Protein AF-A0A0R1SS68-F1 (afdb_monomer_lite)

Secondary structure (DSSP, 8-state):
------TTS-S----HHHHHHHHHT-TT---S---PPPGGGS-HHHHHHHHHHHHHHHHHHHTS---TT--HHHHHHHHHHHHHTT----GGG----SS--

Radius of gyration: 20.33 Å; chains: 1; bounding box: 38×47×47 Å

Structure (mmCIF, N/CA/C/O backbone):
data_AF-A0A0R1SS68-F1
#
_entry.id   AF-A0A0R1SS68-F1
#
loop_
_atom_site.group_PDB
_atom_site.id
_atom_site.type_symbol
_atom_site.label_atom_id
_atom_site.label_alt_id
_atom_site.label_comp_id
_atom_site.label_asym_id
_atom_site.label_entity_id
_atom_site.label_seq_id
_atom_site.pdbx_PDB_ins_code
_atom_site.Cartn_x
_atom_site.Cartn_y
_atom_site.Cartn_z
_atom_site.occupancy
_atom_site.B_iso_or_equiv
_atom_site.auth_seq_id
_atom_site.auth_comp_id
_atom_site.auth_asym_id
_atom_site.auth_atom_id
_atom_site.pdbx_PDB_model_num
ATOM 1 N N . MET A 1 1 ? 7.471 32.820 -23.934 1.00 57.03 1 MET A N 1
ATOM 2 C CA . MET A 1 1 ? 7.314 33.228 -22.522 1.00 57.03 1 MET A CA 1
ATOM 3 C C . MET A 1 1 ? 8.397 32.531 -21.725 1.00 57.03 1 MET A C 1
ATOM 5 O O . MET A 1 1 ? 8.576 31.337 -21.922 1.00 57.03 1 MET A O 1
ATOM 9 N N . THR A 1 2 ? 9.137 33.258 -20.892 1.00 74.81 2 THR A N 1
ATOM 10 C CA . THR A 1 2 ? 10.148 32.671 -20.003 1.00 74.81 2 THR A CA 1
ATOM 11 C C . THR A 1 2 ? 9.467 32.355 -18.678 1.00 74.81 2 THR A C 1
ATOM 13 O O . THR A 1 2 ? 9.055 33.273 -17.973 1.00 74.81 2 THR A O 1
ATOM 16 N N . TYR A 1 3 ? 9.281 31.073 -18.370 1.00 82.38 3 TYR A N 1
ATOM 17 C CA . TYR A 1 3 ? 8.706 30.645 -17.096 1.00 82.38 3 TYR A CA 1
ATOM 18 C C . TYR A 1 3 ? 9.802 30.632 -16.029 1.00 82.38 3 TYR A C 1
ATOM 20 O O . TYR A 1 3 ? 10.879 30.087 -16.259 1.00 82.38 3 TYR A O 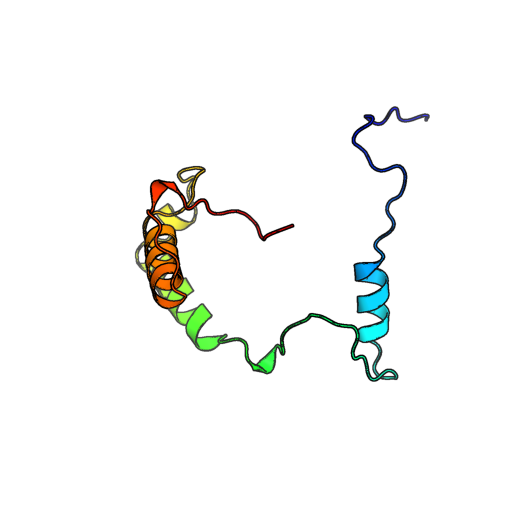1
ATOM 28 N N . GLN A 1 4 ? 9.541 31.249 -14.875 1.00 87.88 4 GLN A N 1
ATOM 29 C CA . GLN A 1 4 ? 10.425 31.135 -13.718 1.00 87.88 4 GLN A CA 1
ATOM 30 C C . GLN A 1 4 ? 9.958 29.974 -12.847 1.00 87.88 4 GLN A C 1
ATOM 32 O O . GLN A 1 4 ? 8.927 30.061 -12.181 1.00 87.88 4 GLN A O 1
ATOM 37 N N . TYR A 1 5 ? 10.712 28.880 -12.882 1.00 89.50 5 TYR A N 1
ATOM 38 C CA . TYR A 1 5 ? 10.480 27.724 -12.024 1.00 89.50 5 TYR A CA 1
ATOM 39 C C . TYR A 1 5 ? 11.179 27.895 -10.669 1.00 89.50 5 TYR A C 1
ATOM 41 O O . TYR A 1 5 ? 12.175 28.608 -10.548 1.00 89.50 5 TYR A O 1
ATOM 49 N N . SER A 1 6 ? 10.651 27.241 -9.629 1.00 92.12 6 SER A N 1
ATOM 50 C CA . SER A 1 6 ? 11.317 27.193 -8.321 1.00 92.12 6 SER A CA 1
ATOM 51 C C . SER A 1 6 ? 12.578 26.327 -8.389 1.00 92.12 6 SER A C 1
ATOM 53 O O . SER A 1 6 ? 12.597 25.352 -9.133 1.00 92.12 6 SER A O 1
ATOM 55 N N . GLN A 1 7 ? 13.559 26.579 -7.519 1.00 91.75 7 GLN A N 1
ATOM 56 C CA . GLN A 1 7 ? 14.773 25.751 -7.410 1.00 91.75 7 GLN A CA 1
ATOM 57 C C . GLN A 1 7 ? 14.512 24.278 -7.031 1.00 91.75 7 GLN A C 1
ATOM 59 O O . GLN A 1 7 ? 15.417 23.459 -7.120 1.00 91.75 7 GLN A O 1
ATOM 64 N N . ARG A 1 8 ? 13.297 23.929 -6.577 1.00 91.94 8 ARG A N 1
ATOM 65 C CA . ARG A 1 8 ? 12.909 22.539 -6.272 1.00 91.94 8 ARG A CA 1
ATOM 66 C C . ARG A 1 8 ? 12.430 21.761 -7.495 1.00 91.94 8 ARG A C 1
ATOM 68 O O . ARG A 1 8 ? 12.268 20.550 -7.397 1.00 91.94 8 ARG A O 1
ATOM 75 N N . VAL A 1 9 ? 12.131 22.443 -8.601 1.00 89.94 9 VAL A N 1
ATOM 76 C CA . VAL A 1 9 ? 11.760 21.773 -9.849 1.00 89.94 9 VAL A CA 1
ATOM 77 C C . VAL A 1 9 ? 13.041 21.167 -10.423 1.00 89.94 9 VAL A C 1
ATOM 79 O O . VAL A 1 9 ? 14.005 21.912 -10.603 1.00 89.94 9 VAL A O 1
ATOM 82 N N . PRO A 1 10 ? 13.082 1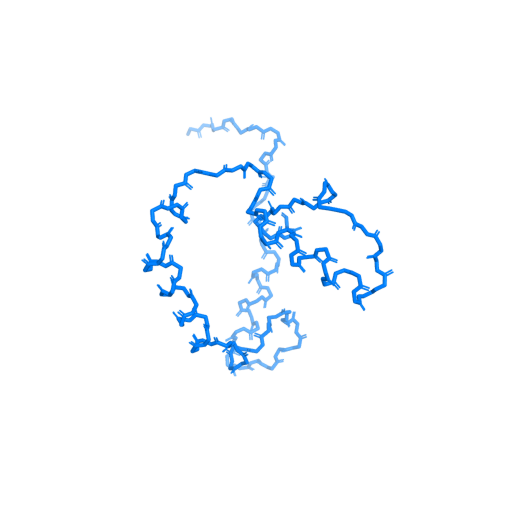9.849 -10.678 1.00 85.19 10 PRO A N 1
ATOM 83 C CA . PRO A 1 10 ? 14.231 19.225 -11.318 1.00 85.19 10 PRO A CA 1
ATOM 84 C C . PRO A 1 10 ? 14.524 19.886 -12.667 1.00 85.19 10 PRO A C 1
ATOM 86 O O . PRO A 1 10 ? 13.604 20.229 -13.406 1.00 85.19 10 PRO A O 1
ATOM 89 N N . GLU A 1 11 ? 15.803 20.044 -13.004 1.00 85.69 11 GLU A N 1
ATOM 90 C CA . GLU A 1 11 ? 16.211 20.602 -14.302 1.00 85.69 11 GLU A CA 1
ATOM 91 C C . GLU A 1 11 ? 15.863 19.676 -15.482 1.00 85.69 11 GLU A C 1
ATOM 93 O O . GLU A 1 11 ? 15.811 20.129 -16.623 1.00 85.69 11 GLU A O 1
ATOM 98 N N . SER A 1 12 ? 15.615 18.393 -15.199 1.00 84.56 12 SER A N 1
ATOM 99 C CA . SER A 1 12 ? 15.298 17.345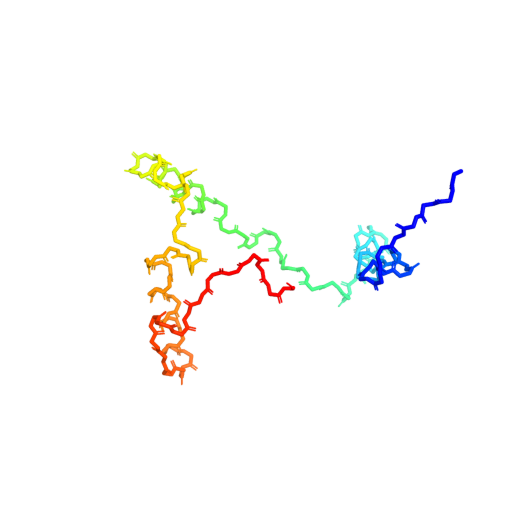 -16.168 1.00 84.56 12 SER A CA 1
ATOM 100 C C . SER A 1 12 ? 14.080 16.536 -15.720 1.00 84.56 12 SER A C 1
ATOM 102 O O . SER A 1 12 ? 13.888 16.293 -14.528 1.00 84.56 12 SER A O 1
ATOM 104 N N . ASP A 1 13 ? 13.276 16.105 -16.687 1.00 83.44 13 ASP A N 1
ATOM 105 C CA . ASP A 1 13 ? 12.128 15.211 -16.531 1.00 83.44 13 ASP A CA 1
ATOM 106 C C . ASP A 1 13 ? 12.459 13.750 -16.889 1.00 83.44 13 ASP A C 1
ATOM 108 O O . ASP A 1 13 ? 11.558 12.935 -17.097 1.00 83.44 13 ASP A O 1
ATOM 112 N N . GLU A 1 14 ? 13.746 13.402 -16.967 1.00 87.25 14 GLU A N 1
ATOM 113 C CA . GLU A 1 14 ? 14.174 12.040 -17.267 1.00 87.25 14 GLU A CA 1
ATOM 114 C C . GLU A 1 14 ? 13.649 11.029 -16.238 1.00 87.25 14 GLU A C 1
ATOM 116 O O . GLU A 1 14 ? 13.806 11.183 -15.026 1.00 87.25 14 GLU A O 1
ATOM 121 N N . ASP A 1 15 ? 13.091 9.931 -16.755 1.00 85.88 15 ASP A N 1
ATOM 122 C CA . ASP A 1 15 ? 12.626 8.781 -15.980 1.00 85.88 15 ASP A CA 1
ATOM 123 C C . ASP A 1 15 ? 13.430 7.523 -16.363 1.00 85.88 15 ASP A C 1
ATOM 125 O O . ASP A 1 15 ? 13.006 6.728 -17.215 1.00 85.88 15 ASP A O 1
ATOM 129 N N . PRO A 1 16 ? 14.623 7.327 -15.767 1.00 84.19 16 PRO A N 1
ATOM 130 C CA . PRO A 1 16 ? 15.459 6.165 -16.053 1.00 84.19 16 PRO A CA 1
ATOM 131 C C . PRO A 1 16 ? 14.742 4.839 -15.776 1.00 84.19 16 PRO A C 1
ATOM 133 O O . PRO A 1 16 ? 14.897 3.881 -16.536 1.00 84.19 16 PRO A O 1
ATOM 136 N N . VAL A 1 17 ? 13.925 4.782 -14.717 1.00 83.62 17 VAL A N 1
ATOM 137 C CA . VAL A 1 17 ? 13.191 3.571 -14.324 1.00 83.62 17 VAL A CA 1
ATOM 138 C C . VAL A 1 17 ? 12.095 3.265 -15.338 1.00 83.62 17 VAL A C 1
ATOM 140 O O . VAL A 1 17 ? 12.026 2.143 -15.843 1.00 83.62 17 VAL A O 1
ATOM 143 N 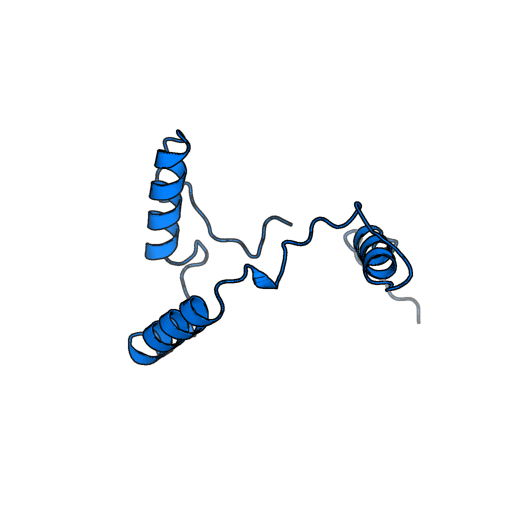N . GLY A 1 18 ? 11.276 4.249 -15.706 1.00 85.25 18 GLY A N 1
ATOM 144 C CA . GLY A 1 18 ? 10.245 4.084 -16.727 1.00 85.25 18 GLY A CA 1
ATOM 145 C C . GLY A 1 18 ? 10.819 3.715 -18.090 1.00 85.25 18 GLY A C 1
ATOM 146 O O . GLY A 1 18 ? 10.228 2.902 -18.801 1.00 85.25 18 GLY A O 1
ATOM 147 N N . ASN A 1 19 ? 11.996 4.228 -18.451 1.00 86.94 19 ASN A N 1
ATOM 148 C CA . ASN A 1 19 ? 12.675 3.843 -19.688 1.00 86.94 19 ASN A CA 1
ATOM 149 C C . ASN A 1 19 ? 13.094 2.363 -19.688 1.00 86.94 19 ASN A C 1
ATOM 151 O O . ASN A 1 19 ? 12.853 1.667 -20.676 1.00 86.94 19 ASN A O 1
ATOM 155 N N . ILE A 1 20 ? 13.633 1.852 -18.576 1.00 85.88 20 ILE A N 1
ATOM 156 C CA . ILE A 1 20 ? 13.947 0.420 -18.418 1.00 85.88 20 ILE A CA 1
ATOM 157 C C . ILE A 1 20 ? 12.667 -0.424 -18.481 1.00 85.88 20 ILE A C 1
ATOM 159 O O . ILE A 1 20 ? 12.626 -1.433 -19.188 1.00 85.88 20 ILE A O 1
ATOM 163 N N . LEU A 1 21 ? 11.603 -0.005 -17.789 1.00 85.25 21 LEU A N 1
ATOM 164 C CA . LEU A 1 21 ? 10.330 -0.733 -17.758 1.00 85.25 21 LEU A CA 1
ATOM 165 C C . LEU A 1 21 ? 9.641 -0.783 -19.131 1.00 85.25 21 LEU A C 1
ATOM 167 O O . LEU A 1 21 ? 9.068 -1.814 -19.479 1.00 85.25 21 LEU A O 1
ATOM 171 N N . LYS A 1 22 ? 9.742 0.274 -19.950 1.00 84.88 22 LYS A N 1
ATOM 172 C CA . LYS A 1 22 ? 9.244 0.271 -21.340 1.00 84.88 22 LYS A CA 1
ATOM 173 C C . LYS A 1 22 ? 9.912 -0.813 -22.180 1.00 84.88 22 LYS A C 1
ATOM 175 O O . LYS A 1 22 ? 9.227 -1.536 -22.897 1.00 84.88 22 LYS A O 1
ATOM 180 N N . VAL A 1 23 ? 11.236 -0.943 -22.080 1.00 85.56 23 VAL A N 1
ATOM 181 C CA . VAL A 1 23 ? 11.986 -1.979 -22.808 1.00 85.56 23 VAL A CA 1
ATOM 182 C C . VAL A 1 23 ? 11.654 -3.366 -22.262 1.00 85.56 23 VAL A C 1
ATOM 184 O O . VAL A 1 23 ? 11.459 -4.297 -23.041 1.00 85.56 23 VAL A O 1
ATOM 187 N N . ALA A 1 24 ? 11.522 -3.498 -20.939 1.00 83.81 24 ALA A N 1
ATOM 188 C CA . ALA A 1 24 ? 11.158 -4.753 -20.290 1.00 83.81 24 ALA A CA 1
ATOM 189 C C . ALA A 1 24 ? 9.782 -5.291 -20.718 1.00 83.81 24 ALA A C 1
ATOM 191 O O . ALA A 1 24 ? 9.577 -6.499 -20.694 1.00 83.81 24 ALA A O 1
ATOM 192 N N . GLY A 1 25 ? 8.858 -4.413 -21.120 1.00 81.31 25 GLY A N 1
ATOM 193 C CA . GLY A 1 25 ? 7.543 -4.790 -21.642 1.00 81.31 25 GLY A CA 1
ATOM 194 C C . GLY A 1 25 ? 7.531 -5.243 -23.107 1.00 81.31 25 GLY A C 1
ATOM 195 O O . GLY A 1 25 ? 6.473 -5.627 -23.604 1.00 81.31 25 GLY A O 1
ATOM 196 N N . SER A 1 26 ? 8.661 -5.190 -23.822 1.00 86.00 26 SER A N 1
ATOM 197 C CA . SER A 1 26 ? 8.722 -5.617 -25.222 1.00 86.00 26 SER A CA 1
ATOM 198 C C . SER A 1 26 ? 8.598 -7.142 -25.348 1.00 86.00 26 SER A C 1
ATOM 200 O O . SER A 1 26 ? 9.420 -7.857 -24.775 1.00 86.00 26 SER A O 1
ATOM 202 N N . PRO A 1 27 ? 7.682 -7.673 -26.184 1.00 86.50 27 PRO A N 1
ATOM 203 C CA . PRO A 1 27 ? 7.573 -9.116 -26.425 1.00 86.50 27 PRO A CA 1
ATOM 204 C C . PRO A 1 27 ? 8.833 -9.755 -27.030 1.00 86.50 27 PRO A C 1
ATOM 206 O O . PRO A 1 27 ? 8.998 -10.969 -26.965 1.00 86.50 27 PRO A O 1
ATOM 209 N N . SER A 1 28 ? 9.715 -8.956 -27.642 1.00 93.00 28 SER A N 1
ATOM 210 C CA . SER A 1 28 ? 10.981 -9.424 -28.223 1.00 93.00 28 SER A CA 1
ATOM 211 C C . SER A 1 28 ? 12.119 -9.568 -27.205 1.00 93.00 28 SER A C 1
ATOM 213 O O . SER A 1 28 ? 13.217 -9.977 -27.583 1.00 93.00 28 SER A O 1
ATOM 215 N N . VAL A 1 29 ? 11.890 -9.209 -25.938 1.00 89.56 29 VAL A N 1
ATOM 216 C CA . VAL A 1 29 ? 12.916 -9.137 -24.894 1.00 89.56 29 VAL A CA 1
ATOM 217 C C . VAL A 1 29 ? 12.515 -10.006 -23.707 1.00 89.56 29 VAL A C 1
ATOM 219 O O . VAL A 1 29 ? 11.428 -9.870 -23.156 1.00 89.56 29 VAL A O 1
ATOM 222 N N . ILE A 1 30 ? 13.432 -10.863 -23.258 1.00 89.44 30 ILE A N 1
ATOM 223 C CA . ILE A 1 30 ? 13.330 -11.510 -21.946 1.00 89.44 30 ILE A CA 1
ATOM 224 C C . ILE A 1 30 ? 14.034 -10.594 -20.945 1.00 89.44 30 ILE A C 1
ATOM 226 O O . ILE A 1 30 ? 15.258 -10.463 -20.973 1.00 89.44 30 ILE A O 1
ATOM 230 N N . SER A 1 31 ? 13.263 -9.920 -20.094 1.00 84.62 31 SER A N 1
ATOM 231 C CA . SER A 1 31 ? 13.793 -8.936 -19.148 1.00 84.62 31 SER A CA 1
ATOM 232 C C . SER A 1 31 ? 13.957 -9.509 -17.745 1.00 84.62 31 SER A C 1
ATOM 234 O O . SER A 1 31 ? 12.996 -9.971 -17.138 1.00 84.62 31 SER A O 1
ATOM 236 N N . PHE A 1 32 ? 15.171 -9.390 -17.203 1.00 86.75 32 PHE A N 1
ATOM 237 C CA . PHE A 1 32 ? 15.482 -9.640 -15.789 1.00 86.75 32 PHE A CA 1
ATOM 238 C C . PHE A 1 32 ? 15.611 -8.340 -14.973 1.00 86.75 32 PHE A C 1
ATOM 240 O O . PHE A 1 32 ? 15.941 -8.383 -13.793 1.00 86.75 32 PHE A O 1
ATOM 247 N N . ALA A 1 33 ? 15.391 -7.179 -15.602 1.00 80.75 33 ALA A N 1
ATOM 248 C CA . ALA A 1 33 ? 15.627 -5.862 -15.003 1.00 80.75 33 ALA A CA 1
ATOM 249 C C . ALA A 1 33 ? 14.391 -5.269 -14.296 1.00 80.75 33 ALA A C 1
ATOM 251 O O . ALA A 1 33 ? 14.494 -4.239 -13.634 1.00 80.75 33 ALA A O 1
ATOM 252 N N . GLY A 1 34 ? 13.213 -5.882 -14.456 1.00 75.81 34 GLY A N 1
ATOM 253 C CA . GLY A 1 34 ? 11.968 -5.406 -13.853 1.00 75.81 34 GLY A CA 1
ATOM 254 C C . GLY A 1 34 ? 11.801 -5.876 -12.406 1.00 75.81 34 GLY A C 1
ATOM 255 O O . GLY A 1 34 ? 11.854 -7.069 -12.134 1.00 75.81 34 GLY A O 1
ATOM 256 N N . GLY A 1 35 ? 11.525 -4.945 -11.489 1.00 80.69 35 GLY A N 1
ATOM 257 C CA . GLY A 1 35 ? 11.135 -5.237 -10.100 1.00 80.69 35 GLY A CA 1
ATOM 258 C C . GLY A 1 35 ? 9.623 -5.411 -9.899 1.00 80.69 35 GLY A C 1
ATOM 259 O O . GLY A 1 35 ? 9.126 -5.200 -8.795 1.00 80.69 35 GLY A O 1
ATOM 260 N N . LEU A 1 36 ? 8.875 -5.707 -10.968 1.00 83.81 36 LEU A N 1
ATOM 261 C CA . LEU A 1 36 ? 7.417 -5.810 -10.924 1.00 83.81 36 LEU A CA 1
ATOM 262 C C . LEU A 1 36 ? 6.998 -7.206 -10.433 1.00 83.81 36 LEU A C 1
ATOM 264 O O . LEU A 1 36 ? 7.475 -8.205 -10.973 1.00 83.81 36 LEU A O 1
ATOM 268 N N . PRO A 1 37 ? 6.104 -7.307 -9.437 1.00 90.31 37 PRO A N 1
ATOM 269 C CA . PRO A 1 37 ? 5.584 -8.596 -9.003 1.00 90.31 37 PRO A CA 1
ATOM 270 C C . PRO A 1 37 ? 4.694 -9.233 -10.082 1.00 90.31 37 PRO A C 1
ATOM 272 O O . PRO A 1 37 ? 4.061 -8.533 -10.872 1.00 90.31 37 PRO A O 1
ATOM 275 N N . ALA A 1 38 ? 4.623 -10.566 -10.084 1.00 91.44 38 ALA A N 1
ATOM 276 C CA . ALA A 1 38 ? 3.836 -11.333 -11.047 1.00 91.44 38 ALA A CA 1
ATOM 277 C C . ALA A 1 38 ? 2.318 -11.076 -10.871 1.00 91.44 38 ALA A C 1
ATOM 279 O O . ALA A 1 38 ? 1.779 -11.365 -9.794 1.00 91.44 38 ALA A O 1
ATOM 280 N N . PRO A 1 39 ? 1.613 -10.531 -11.884 1.00 92.62 39 PRO A N 1
ATOM 281 C CA . PRO A 1 39 ? 0.219 -10.103 -11.749 1.00 92.62 39 PRO A CA 1
ATOM 282 C C . PRO A 1 39 ? -0.768 -11.249 -11.498 1.00 92.62 39 PRO A C 1
ATOM 284 O O . PRO A 1 39 ? -1.787 -11.056 -10.837 1.00 92.62 39 PRO A O 1
ATOM 287 N N . GLU A 1 40 ? -0.470 -12.456 -11.968 1.00 95.06 40 GLU A N 1
ATOM 288 C CA . GLU A 1 40 ? -1.266 -13.666 -11.747 1.00 95.06 40 GLU A CA 1
ATOM 289 C C . GLU A 1 40 ? -1.309 -14.110 -10.277 1.00 95.06 40 GLU A C 1
ATOM 291 O O . GLU A 1 40 ? -2.206 -14.858 -9.888 1.00 95.06 40 GLU A O 1
ATOM 296 N N . LEU A 1 41 ? -0.380 -13.626 -9.445 1.00 97.06 41 LEU A N 1
ATOM 297 C CA . LEU A 1 41 ? -0.358 -13.884 -8.003 1.00 97.06 41 LEU A CA 1
ATOM 298 C C . LEU A 1 41 ? -1.181 -12.866 -7.205 1.00 97.06 41 LEU A C 1
ATOM 300 O O . LEU A 1 41 ? -1.323 -13.005 -5.987 1.00 97.06 41 LEU A O 1
ATOM 304 N N . PHE A 1 42 ? -1.726 -11.833 -7.851 1.00 97.44 42 PHE A N 1
ATOM 305 C CA . PHE A 1 42 ? -2.527 -10.840 -7.148 1.00 97.44 42 PHE A CA 1
ATOM 306 C C . PHE A 1 42 ? -3.859 -11.447 -6.685 1.00 97.44 42 PHE A C 1
ATOM 308 O O . PHE A 1 42 ? -4.591 -12.039 -7.481 1.00 97.44 42 PHE A O 1
ATOM 315 N N . PRO A 1 43 ? -4.238 -11.274 -5.406 1.00 97.50 43 PRO A N 1
ATOM 316 C CA . PRO A 1 43 ? -5.420 -11.917 -4.839 1.00 97.50 43 PRO A CA 1
ATOM 317 C C . PRO A 1 43 ? -6.709 -11.150 -5.189 1.00 97.50 43 PRO A C 1
ATOM 319 O O . PRO A 1 43 ? -7.426 -10.675 -4.306 1.00 97.50 43 PRO A O 1
ATOM 322 N N . ILE A 1 44 ? -7.027 -11.030 -6.484 1.00 98.38 44 ILE A N 1
ATOM 323 C CA . ILE A 1 44 ? -8.117 -10.188 -7.014 1.00 98.38 44 ILE A CA 1
ATOM 324 C C . ILE A 1 44 ? -9.467 -10.505 -6.360 1.00 98.38 44 ILE A C 1
ATOM 326 O O . ILE A 1 44 ? -10.181 -9.598 -5.932 1.00 98.38 44 ILE A O 1
ATOM 330 N N . ALA A 1 45 ? -9.814 -11.790 -6.240 1.00 98.31 45 ALA A N 1
ATOM 331 C CA . ALA A 1 45 ? -11.083 -12.209 -5.645 1.00 98.31 45 ALA A CA 1
ATOM 332 C C . ALA A 1 45 ? -11.195 -11.807 -4.164 1.00 98.31 45 ALA A C 1
ATOM 334 O O . ALA A 1 45 ? -12.247 -11.337 -3.727 1.00 98.31 45 ALA A O 1
ATOM 335 N N . ALA A 1 46 ? -10.105 -11.951 -3.404 1.00 98.38 46 ALA A N 1
ATOM 336 C CA . ALA A 1 46 ? -10.073 -11.581 -1.995 1.00 98.38 46 ALA A CA 1
ATOM 337 C C . ALA 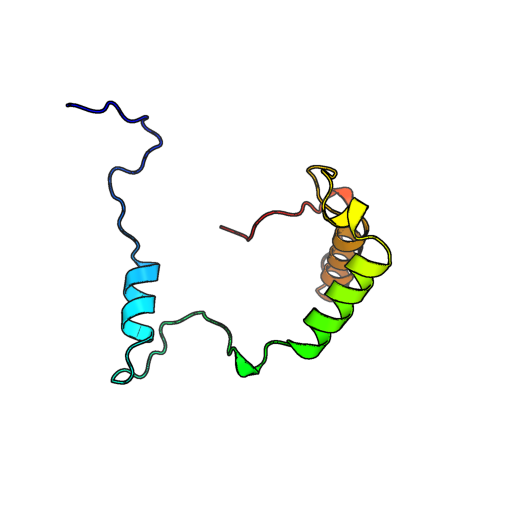A 1 46 ? -10.169 -10.061 -1.819 1.00 98.38 46 ALA A C 1
ATOM 339 O O . ALA A 1 46 ? -10.975 -9.605 -1.012 1.00 98.38 46 ALA A O 1
ATOM 340 N N . LEU A 1 47 ? -9.416 -9.288 -2.614 1.00 98.25 47 LEU A N 1
ATOM 341 C CA . LEU A 1 47 ? -9.461 -7.822 -2.597 1.00 98.25 47 LEU A CA 1
ATOM 342 C C . LEU A 1 47 ? -10.866 -7.305 -2.911 1.00 98.25 47 LEU A C 1
ATOM 344 O O . LEU A 1 47 ? -11.403 -6.500 -2.158 1.00 98.25 47 LEU A O 1
ATOM 348 N N . LYS A 1 48 ? -11.511 -7.834 -3.956 1.00 98.62 48 LYS A N 1
ATOM 349 C CA . LYS A 1 48 ? -12.887 -7.459 -4.309 1.00 98.62 48 LYS A CA 1
ATOM 350 C C . LYS A 1 48 ? -13.864 -7.710 -3.159 1.00 98.62 48 LYS A C 1
ATOM 352 O O . LYS A 1 48 ? -14.686 -6.848 -2.860 1.00 98.62 48 LYS A O 1
ATOM 357 N N . LYS A 1 49 ? -13.773 -8.880 -2.519 1.00 98.69 49 LYS A N 1
ATOM 358 C CA . LYS A 1 49 ? -14.634 -9.238 -1.388 1.00 98.69 49 LYS A CA 1
ATOM 359 C C . LYS A 1 49 ? -14.487 -8.234 -0.241 1.00 98.69 49 LYS A C 1
ATOM 361 O O . LYS A 1 49 ? -15.485 -7.658 0.177 1.00 98.69 49 LYS A O 1
ATOM 366 N N . VAL A 1 50 ? -13.262 -7.989 0.226 1.00 97.88 50 VAL A N 1
ATOM 367 C CA . VAL A 1 50 ? -13.037 -7.105 1.384 1.00 97.88 50 VAL A CA 1
ATOM 368 C C . VAL A 1 50 ? -13.357 -5.643 1.076 1.00 97.88 50 VAL A C 1
ATOM 370 O O . VAL A 1 50 ? -13.871 -4.940 1.938 1.00 97.88 50 VAL A O 1
ATOM 373 N N . THR A 1 51 ? -13.115 -5.174 -0.152 1.00 98.12 51 THR A N 1
ATOM 374 C CA . THR A 1 51 ? -13.491 -3.814 -0.561 1.00 98.12 51 THR A CA 1
ATOM 375 C C . THR A 1 51 ? -15.005 -3.621 -0.520 1.00 98.12 51 THR A C 1
ATOM 377 O O . THR A 1 51 ? -15.468 -2.611 0.008 1.00 98.12 51 THR A O 1
ATOM 380 N N . ASN A 1 52 ? -15.779 -4.591 -1.015 1.00 98.50 52 ASN A N 1
ATOM 381 C CA . ASN A 1 52 ? -17.239 -4.534 -0.939 1.00 98.50 52 ASN A CA 1
ATOM 382 C C . ASN A 1 52 ? -17.728 -4.546 0.514 1.00 98.50 52 ASN A C 1
ATOM 384 O O . ASN A 1 52 ? -18.541 -3.706 0.880 1.00 98.50 52 ASN A O 1
ATOM 388 N N . GLU A 1 53 ? -17.171 -5.417 1.360 1.00 98.44 53 GLU A N 1
ATOM 389 C CA . GLU A 1 53 ? -17.504 -5.450 2.792 1.00 98.44 53 GLU A CA 1
ATOM 390 C C . GLU A 1 53 ? -17.241 -4.096 3.475 1.00 98.44 53 GLU A C 1
ATOM 392 O O . GLU A 1 53 ? -18.071 -3.625 4.252 1.00 98.44 53 GLU A O 1
ATOM 397 N N . VAL A 1 54 ? -16.128 -3.427 3.152 1.00 97.75 54 VAL A N 1
ATOM 398 C CA . VAL A 1 54 ? -15.827 -2.080 3.666 1.00 97.75 54 VAL A CA 1
ATOM 399 C C . VAL A 1 54 ? -16.845 -1.053 3.175 1.00 97.75 54 VAL A C 1
ATOM 401 O O . VAL A 1 54 ? -17.259 -0.202 3.963 1.00 97.75 54 VAL A O 1
ATOM 404 N N . PHE A 1 55 ? -17.266 -1.109 1.909 1.00 98.31 55 PHE A N 1
ATOM 405 C CA . PHE A 1 55 ? -18.279 -0.188 1.393 1.00 98.31 55 PHE A CA 1
ATOM 406 C C . PHE A 1 55 ? -19.649 -0.401 2.037 1.00 98.31 55 PHE A C 1
ATOM 408 O O . PHE A 1 55 ? -20.285 0.586 2.415 1.00 98.31 55 PHE A O 1
ATOM 415 N N . ASP A 1 56 ? -20.055 -1.654 2.234 1.00 98.44 56 ASP A N 1
ATOM 416 C CA . ASP A 1 56 ? -21.340 -2.007 2.839 1.00 98.44 56 ASP A CA 1
ATOM 417 C C . ASP A 1 56 ? -21.403 -1.613 4.322 1.00 98.44 56 ASP A C 1
ATOM 419 O O . ASP A 1 56 ? -22.419 -1.101 4.793 1.00 98.44 56 ASP A O 1
ATOM 423 N N . GLN A 1 57 ? -20.315 -1.821 5.068 1.00 97.81 57 GLN A N 1
ATOM 424 C CA . GLN A 1 57 ? -20.288 -1.608 6.521 1.00 97.81 57 GLN A CA 1
ATOM 425 C C . GLN A 1 57 ? -19.893 -0.179 6.908 1.00 97.81 57 GLN A C 1
ATOM 427 O O . GLN A 1 57 ? -20.421 0.379 7.871 1.00 97.81 57 GLN A O 1
ATOM 432 N N . SER A 1 58 ? -18.964 0.419 6.161 1.00 96.00 58 SER A N 1
ATOM 433 C CA . SER A 1 58 ? -18.225 1.615 6.586 1.00 96.00 58 SER A CA 1
ATOM 434 C C . SER A 1 58 ? -17.949 2.592 5.438 1.00 96.00 58 SER A C 1
ATOM 436 O O . SER A 1 58 ? -17.110 3.484 5.584 1.00 96.00 58 SER A O 1
ATOM 438 N N . GLY A 1 59 ? -18.631 2.468 4.292 1.00 96.81 59 GLY A N 1
ATOM 439 C CA . GLY A 1 59 ? -18.248 3.148 3.049 1.00 96.81 59 GLY A CA 1
ATOM 440 C C . GLY A 1 59 ? -18.149 4.670 3.154 1.00 96.81 59 GLY A C 1
ATOM 441 O O . GLY A 1 59 ? -17.193 5.264 2.662 1.00 96.81 59 GLY A O 1
ATOM 442 N N . ARG A 1 60 ? -19.080 5.315 3.870 1.00 97.75 60 ARG A N 1
ATOM 443 C CA . ARG A 1 60 ? -19.024 6.772 4.099 1.00 97.75 60 ARG A CA 1
ATOM 444 C C . ARG A 1 60 ? -17.781 7.190 4.883 1.00 97.75 60 ARG A C 1
ATOM 446 O O . ARG A 1 60 ? -17.189 8.210 4.561 1.00 97.75 60 ARG A O 1
ATOM 453 N N . GLN A 1 61 ? -17.391 6.417 5.896 1.00 95.38 61 GLN A N 1
ATOM 454 C CA . GLN A 1 61 ? -16.194 6.698 6.687 1.00 95.38 61 GLN A CA 1
ATOM 455 C C . GLN A 1 61 ? -14.922 6.413 5.883 1.00 95.38 61 GLN A C 1
ATOM 457 O O . GLN A 1 61 ? -13.973 7.182 5.971 1.00 95.38 61 GLN A O 1
ATOM 462 N N . ALA A 1 62 ? -14.917 5.349 5.077 1.00 95.12 62 ALA A N 1
ATOM 463 C CA . ALA A 1 62 ? -13.786 4.987 4.225 1.00 95.12 62 ALA A CA 1
ATOM 464 C C . ALA A 1 62 ? -13.465 6.053 3.159 1.00 95.12 62 ALA A C 1
ATOM 466 O O . ALA A 1 62 ? -12.316 6.168 2.746 1.00 95.12 62 ALA A O 1
ATOM 467 N N . LEU A 1 63 ? -14.469 6.824 2.726 1.00 96.44 63 LEU A N 1
ATOM 468 C CA . LEU A 1 63 ? -14.337 7.878 1.711 1.00 96.44 63 LEU A CA 1
ATOM 469 C C . LEU A 1 63 ? -14.231 9.299 2.291 1.00 96.44 63 LEU A C 1
ATOM 471 O O . LEU A 1 63 ? -14.032 10.250 1.540 1.00 96.44 63 LEU A O 1
ATOM 475 N N . GLN A 1 64 ? -14.396 9.463 3.603 1.00 97.19 64 GLN A N 1
ATOM 476 C CA . GLN A 1 64 ? -14.292 10.757 4.274 1.00 97.19 64 GLN A CA 1
ATOM 477 C C . GLN A 1 64 ? -12.845 11.033 4.697 1.00 97.19 64 GLN A C 1
ATOM 479 O O . GLN A 1 64 ? -12.051 10.113 4.892 1.00 97.19 64 GLN A O 1
ATOM 484 N N . TYR A 1 65 ? -12.514 12.310 4.899 1.00 96.25 65 TYR A N 1
ATOM 485 C CA . TYR A 1 65 ? -11.271 12.709 5.550 1.00 96.25 65 TYR A CA 1
ATOM 486 C C . TYR A 1 65 ? -11.033 11.939 6.856 1.00 96.25 65 TYR A C 1
ATOM 488 O O . TYR A 1 65 ? -11.941 11.733 7.665 1.00 96.25 65 TYR A O 1
ATOM 496 N N . SER A 1 66 ? -9.777 11.555 7.071 1.00 92.44 66 SER A N 1
ATOM 497 C CA . SER A 1 66 ? -9.330 10.807 8.243 1.00 92.44 66 SER A CA 1
ATOM 498 C C . SER A 1 66 ? -8.115 11.460 8.900 1.00 92.44 66 SER A C 1
ATOM 500 O O . SER A 1 66 ? -7.565 12.442 8.406 1.00 92.44 66 SER A O 1
ATOM 502 N N . ALA A 1 67 ? -7.652 10.880 10.010 1.00 94.50 67 ALA A N 1
ATOM 503 C CA . ALA A 1 67 ? -6.413 11.300 10.654 1.00 94.50 67 ALA A CA 1
ATOM 504 C C . ALA A 1 67 ? -5.218 11.198 9.688 1.00 94.50 67 ALA A C 1
ATOM 506 O O . ALA A 1 67 ? -5.050 10.176 9.020 1.00 94.50 67 ALA A O 1
ATOM 507 N N . ALA A 1 68 ? -4.362 12.225 9.670 1.00 96.06 68 ALA A N 1
ATOM 508 C CA . ALA A 1 68 ? -3.204 12.308 8.772 1.00 96.06 68 ALA A CA 1
ATOM 509 C C . ALA A 1 68 ? -2.192 11.164 8.970 1.00 96.06 68 ALA A C 1
ATOM 511 O O . ALA A 1 68 ? -1.496 10.776 8.043 1.00 96.06 68 ALA A O 1
ATOM 512 N N . ILE A 1 69 ? -2.143 10.592 10.175 1.00 96.88 69 ILE A N 1
ATOM 513 C CA . ILE A 1 69 ? -1.276 9.454 10.513 1.00 96.88 69 ILE A CA 1
ATOM 514 C C . ILE A 1 69 ? -1.788 8.108 9.964 1.00 96.88 69 ILE A C 1
ATOM 516 O O . ILE A 1 69 ? -1.067 7.111 10.008 1.00 96.88 69 ILE A O 1
ATOM 520 N N . GLY A 1 70 ? -3.024 8.064 9.457 1.00 96.38 70 GLY A N 1
ATOM 521 C CA . GLY A 1 70 ? -3.648 6.892 8.844 1.00 96.38 70 GLY A CA 1
ATOM 522 C C . GLY A 1 70 ? -4.599 6.104 9.752 1.00 96.38 70 GLY A C 1
ATOM 523 O O . GLY A 1 70 ? -4.752 6.375 10.946 1.00 96.38 70 GLY A O 1
ATOM 524 N N . HIS A 1 71 ? -5.259 5.102 9.161 1.00 95.44 71 HIS A N 1
ATOM 525 C CA . HIS A 1 71 ? -6.305 4.305 9.810 1.00 95.44 71 HIS A CA 1
ATOM 526 C C . HIS A 1 71 ? -5.762 3.484 11.004 1.00 95.44 71 HIS A C 1
ATOM 528 O O . HIS A 1 71 ? -4.869 2.651 10.808 1.00 95.44 71 HIS A O 1
ATOM 534 N N . PRO A 1 72 ? -6.313 3.631 12.229 1.00 95.38 72 PRO A N 1
ATOM 535 C CA . PRO A 1 72 ? -5.796 2.955 13.425 1.00 95.38 72 PRO A CA 1
ATOM 536 C C . PRO A 1 72 ? -5.737 1.430 13.302 1.00 95.38 72 PRO A C 1
ATOM 538 O O . PRO A 1 72 ? -4.734 0.819 13.667 1.00 95.38 72 PRO A O 1
ATOM 541 N N . GLY A 1 73 ? -6.771 0.809 12.723 1.00 95.31 73 GLY A N 1
ATOM 542 C CA . GLY A 1 73 ? -6.809 -0.643 12.543 1.00 95.31 73 GLY A CA 1
ATOM 543 C C . GLY A 1 73 ? -5.708 -1.162 11.614 1.00 95.31 73 GLY A C 1
ATOM 544 O O . GLY A 1 73 ? -5.152 -2.227 11.865 1.00 95.31 73 GLY A O 1
ATOM 545 N N . LEU A 1 74 ? -5.326 -0.390 10.589 1.00 96.69 74 LEU A N 1
ATOM 546 C CA . LEU A 1 74 ? -4.229 -0.768 9.692 1.00 96.69 74 LEU A CA 1
ATOM 547 C C . LEU A 1 74 ? -2.884 -0.660 10.418 1.00 96.69 74 LEU A C 1
ATOM 549 O O . LEU A 1 74 ? -2.078 -1.586 10.372 1.00 96.69 74 LEU A O 1
ATOM 553 N N . ARG A 1 75 ? -2.678 0.435 11.157 1.00 98.06 75 ARG A N 1
ATOM 554 C CA . ARG A 1 75 ? -1.460 0.662 11.948 1.00 98.06 75 ARG A CA 1
ATOM 555 C C . ARG A 1 75 ? -1.235 -0.452 12.978 1.00 98.06 75 ARG A C 1
ATOM 557 O O . ARG A 1 75 ? -0.122 -0.952 13.093 1.00 98.06 75 ARG A O 1
ATOM 564 N N . GLN A 1 76 ? -2.288 -0.932 13.646 1.00 98.19 76 GLN A N 1
ATOM 565 C CA . GLN A 1 76 ? -2.196 -2.083 14.561 1.00 98.19 76 GLN A CA 1
ATOM 566 C C . GLN A 1 76 ? -1.803 -3.390 13.859 1.00 98.19 76 GLN A C 1
ATOM 568 O O . GLN A 1 76 ? -1.038 -4.180 14.411 1.00 98.19 76 GLN A O 1
ATOM 573 N N . GLN A 1 77 ? -2.319 -3.646 12.653 1.00 98.25 77 GLN A N 1
ATOM 574 C CA . GLN A 1 77 ? -1.928 -4.834 11.884 1.00 98.25 77 GLN A CA 1
ATOM 575 C C . GLN A 1 77 ? -0.462 -4.767 11.445 1.00 98.25 77 GLN A C 1
ATOM 577 O O . GLN A 1 77 ? 0.219 -5.791 11.450 1.00 98.25 77 GLN A O 1
ATOM 582 N N . ILE A 1 78 ? 0.046 -3.570 11.138 1.00 98.00 78 ILE A N 1
ATOM 583 C CA . ILE A 1 78 ? 1.467 -3.354 10.841 1.00 98.00 78 ILE A CA 1
ATOM 584 C C . ILE A 1 78 ? 2.325 -3.671 12.069 1.00 98.00 78 ILE A C 1
ATOM 586 O O . ILE A 1 78 ? 3.246 -4.468 11.940 1.00 98.00 78 ILE A O 1
ATOM 590 N N . VAL A 1 79 ? 1.991 -3.158 13.260 1.00 98.38 79 VAL A N 1
ATOM 591 C CA . VAL A 1 79 ? 2.716 -3.491 14.507 1.00 98.38 79 VAL A CA 1
ATOM 592 C C . VAL A 1 79 ? 2.773 -5.008 14.725 1.00 98.38 79 VAL A C 1
ATOM 594 O O . VAL A 1 79 ? 3.842 -5.568 14.952 1.00 98.38 79 VAL A O 1
ATOM 597 N N . LYS A 1 80 ? 1.640 -5.707 14.568 1.00 98.31 80 LYS A N 1
ATOM 598 C CA . LYS A 1 80 ? 1.588 -7.177 14.682 1.00 98.31 80 LYS A CA 1
ATOM 599 C C . LYS A 1 80 ? 2.474 -7.876 13.655 1.00 98.31 80 LYS A C 1
ATOM 601 O O . LYS A 1 80 ? 3.099 -8.883 13.978 1.00 98.31 80 LYS A O 1
ATOM 606 N N . ARG A 1 81 ? 2.510 -7.378 12.416 1.00 98.12 81 ARG A N 1
ATOM 607 C CA . ARG A 1 81 ? 3.387 -7.911 11.369 1.00 98.12 81 ARG A CA 1
ATOM 608 C C . ARG A 1 81 ? 4.854 -7.699 11.732 1.00 98.12 81 ARG A C 1
ATOM 610 O O . ARG A 1 81 ? 5.624 -8.637 11.612 1.00 98.12 81 ARG A O 1
ATOM 617 N N . MET A 1 82 ? 5.214 -6.519 12.223 1.00 98.12 82 MET A N 1
ATOM 618 C CA . MET A 1 82 ? 6.582 -6.190 12.632 1.00 98.12 82 MET A CA 1
ATOM 619 C C . MET A 1 82 ? 7.065 -7.047 13.796 1.00 98.12 82 MET A C 1
ATOM 621 O O . MET A 1 82 ? 8.165 -7.587 13.719 1.00 98.12 82 MET A O 1
ATOM 625 N N . GLY A 1 83 ? 6.204 -7.325 14.775 1.00 97.94 83 GLY A N 1
ATOM 626 C CA . GLY A 1 83 ? 6.525 -8.277 15.840 1.00 97.94 83 GLY A CA 1
ATOM 627 C C . GLY A 1 83 ? 6.842 -9.688 15.325 1.00 97.94 83 GLY A C 1
ATOM 628 O O . GLY A 1 83 ? 7.737 -10.343 15.850 1.00 97.94 83 GLY A O 1
ATOM 629 N N . ARG A 1 84 ? 6.171 -10.157 14.259 1.00 97.94 84 ARG A N 1
ATOM 630 C CA . ARG A 1 84 ? 6.480 -11.458 13.625 1.00 97.94 84 ARG A CA 1
ATOM 631 C C . ARG A 1 84 ? 7.831 -11.470 12.908 1.00 97.94 84 ARG A C 1
ATOM 633 O O . ARG A 1 84 ? 8.438 -12.527 12.812 1.00 97.94 84 ARG A O 1
ATOM 640 N N . GLU A 1 85 ? 8.285 -10.313 12.439 1.00 97.31 85 GLU A N 1
ATOM 641 C CA . GLU A 1 85 ? 9.600 -10.111 11.813 1.00 97.31 85 GLU A CA 1
ATOM 642 C C . GLU A 1 85 ? 10.695 -9.793 12.857 1.00 97.31 85 GLU A C 1
ATOM 644 O O . GLU A 1 85 ? 11.828 -9.487 12.497 1.00 97.31 85 GLU A O 1
ATOM 649 N N . GLY A 1 86 ? 10.374 -9.845 14.159 1.00 98.06 86 GLY A N 1
ATOM 650 C CA . GLY A 1 86 ? 11.325 -9.601 15.250 1.00 98.06 86 GLY A CA 1
ATOM 651 C C . GLY A 1 86 ? 11.548 -8.127 15.601 1.00 98.06 86 GLY A C 1
ATOM 652 O O . GLY A 1 86 ? 12.490 -7.810 16.323 1.00 98.06 86 GLY A O 1
ATOM 653 N N . VAL A 1 87 ? 10.695 -7.222 15.118 1.00 98.06 87 VAL A N 1
ATOM 654 C CA . VAL A 1 87 ? 10.766 -5.786 15.413 1.00 98.06 87 VAL A CA 1
ATOM 655 C C . VAL A 1 87 ? 9.765 -5.435 16.514 1.00 98.06 87 VAL A C 1
ATOM 657 O O . VAL A 1 87 ? 8.553 -5.502 16.304 1.00 98.06 87 VAL A O 1
ATOM 660 N N . ASP A 1 88 ? 10.274 -5.026 17.678 1.00 97.00 88 ASP A N 1
ATOM 661 C CA . ASP A 1 88 ? 9.457 -4.474 18.763 1.00 97.00 88 ASP A CA 1
ATOM 662 C C . ASP A 1 88 ? 9.144 -2.995 18.489 1.00 97.00 88 ASP A C 1
ATOM 664 O O . ASP A 1 88 ? 10.042 -2.167 18.328 1.00 97.00 88 ASP A O 1
ATOM 668 N N . THR A 1 89 ? 7.860 -2.660 18.364 1.00 97.19 89 THR A N 1
ATOM 669 C CA . THR A 1 89 ? 7.404 -1.306 18.034 1.00 97.19 89 THR A CA 1
ATOM 670 C C . THR A 1 89 ? 5.981 -1.068 18.528 1.00 97.19 89 THR A C 1
ATOM 672 O O . THR A 1 89 ? 5.233 -2.013 18.783 1.00 97.19 89 THR A O 1
ATOM 675 N N . GLN A 1 90 ? 5.590 0.200 18.654 1.00 97.69 90 GLN A N 1
ATOM 676 C CA . GLN A 1 90 ? 4.265 0.610 19.112 1.00 97.69 90 GLN A CA 1
ATOM 677 C C . GLN A 1 90 ? 3.514 1.364 18.011 1.00 97.69 90 GLN A C 1
ATOM 679 O O . GLN A 1 90 ? 4.090 1.808 17.014 1.00 97.69 90 GLN A O 1
ATOM 684 N N . ILE A 1 91 ? 2.196 1.509 18.164 1.00 97.50 91 ILE A N 1
ATOM 685 C CA . ILE A 1 91 ? 1.352 2.132 17.134 1.00 97.50 91 ILE A CA 1
ATOM 686 C C . ILE A 1 91 ? 1.760 3.591 16.866 1.00 97.50 91 ILE A C 1
ATOM 688 O O . ILE A 1 91 ? 1.661 4.059 15.730 1.00 97.50 91 ILE A O 1
ATOM 692 N N . GLU A 1 92 ? 2.269 4.296 17.876 1.00 97.19 92 GLU A N 1
ATOM 693 C CA . GLU A 1 92 ? 2.769 5.675 17.818 1.00 97.19 92 GLU A CA 1
ATOM 694 C C . GLU A 1 92 ? 3.957 5.825 16.863 1.00 97.19 92 GLU A C 1
ATOM 696 O O . GLU A 1 92 ? 4.174 6.911 16.331 1.00 97.19 92 GLU A O 1
ATOM 701 N N . ASN A 1 93 ? 4.686 4.740 16.594 1.00 97.50 93 ASN A N 1
ATOM 702 C CA . ASN A 1 93 ? 5.820 4.723 15.672 1.00 97.50 93 ASN A CA 1
ATOM 703 C C . ASN A 1 93 ? 5.419 4.413 14.219 1.00 97.50 93 ASN A C 1
ATOM 705 O O . ASN A 1 93 ? 6.278 4.401 13.342 1.00 97.50 93 ASN A O 1
ATOM 709 N N . VAL A 1 94 ? 4.133 4.164 13.944 1.00 97.69 94 VAL A N 1
ATOM 710 C CA . VAL A 1 94 ? 3.634 3.785 12.614 1.00 97.69 94 VAL A CA 1
ATOM 711 C C . VAL A 1 94 ? 2.787 4.907 12.017 1.00 97.69 94 VAL A C 1
ATOM 713 O O . VAL A 1 94 ? 1.779 5.303 12.604 1.00 97.69 94 VAL A O 1
ATOM 716 N N . MET A 1 95 ? 3.140 5.357 10.813 1.00 97.69 95 MET A N 1
ATOM 717 C CA . MET A 1 95 ? 2.372 6.288 9.977 1.00 97.69 95 MET A CA 1
ATOM 718 C C . MET A 1 95 ? 2.139 5.662 8.599 1.00 97.69 95 MET A C 1
ATOM 720 O O . MET A 1 95 ? 2.994 4.938 8.095 1.00 97.69 95 MET A O 1
ATOM 724 N N . ILE A 1 96 ? 0.983 5.933 7.992 1.00 97.69 96 ILE A N 1
ATOM 725 C CA . ILE A 1 96 ? 0.674 5.478 6.632 1.00 97.69 96 ILE A CA 1
ATOM 726 C C . ILE A 1 96 ? 1.076 6.554 5.618 1.00 97.69 96 ILE A C 1
ATOM 728 O O . ILE A 1 96 ? 0.639 7.696 5.731 1.00 97.69 96 ILE A O 1
ATOM 732 N N . THR A 1 97 ? 1.868 6.168 4.619 1.00 97.25 97 THR A N 1
ATOM 733 C CA . THR A 1 97 ? 2.278 7.006 3.481 1.00 97.25 97 THR A CA 1
ATOM 734 C C . THR A 1 97 ? 1.786 6.409 2.161 1.00 97.25 97 THR A C 1
ATOM 736 O O . THR A 1 97 ? 1.356 5.253 2.099 1.00 97.25 97 THR A O 1
ATOM 739 N N . THR A 1 98 ? 1.854 7.189 1.082 1.00 95.75 98 THR A N 1
ATOM 740 C CA . THR A 1 98 ? 1.473 6.744 -0.268 1.00 95.75 98 THR A CA 1
ATOM 741 C C . THR A 1 98 ? 2.665 6.097 -0.966 1.00 95.75 98 THR A C 1
ATOM 743 O O . THR A 1 98 ? 3.285 6.684 -1.846 1.00 95.75 98 THR A O 1
ATOM 746 N N . GLY A 1 99 ? 2.994 4.876 -0.550 1.00 92.12 99 GLY A N 1
ATOM 747 C CA . GLY A 1 99 ? 4.209 4.199 -0.999 1.00 92.12 99 GLY A CA 1
ATOM 748 C C . GLY A 1 99 ? 5.455 4.674 -0.248 1.00 92.12 99 GLY A C 1
ATOM 749 O O . GLY A 1 99 ? 5.380 5.499 0.664 1.00 92.12 99 GLY A O 1
ATOM 750 N N . SER A 1 100 ? 6.597 4.081 -0.594 1.00 91.00 100 SER A N 1
ATOM 751 C CA . SER A 1 100 ? 7.892 4.347 0.046 1.00 91.00 100 SER A CA 1
ATOM 752 C C . SER A 1 100 ? 8.747 5.397 -0.672 1.00 91.00 100 SER A C 1
ATOM 754 O O . SER A 1 100 ? 9.855 5.654 -0.212 1.00 91.00 100 SER A O 1
ATOM 756 N N . GLN A 1 101 ? 8.288 5.900 -1.823 1.00 80.69 101 GLN A N 1
ATOM 757 C CA . GLN A 1 101 ? 9.034 6.806 -2.704 1.00 80.69 101 GLN A CA 1
ATOM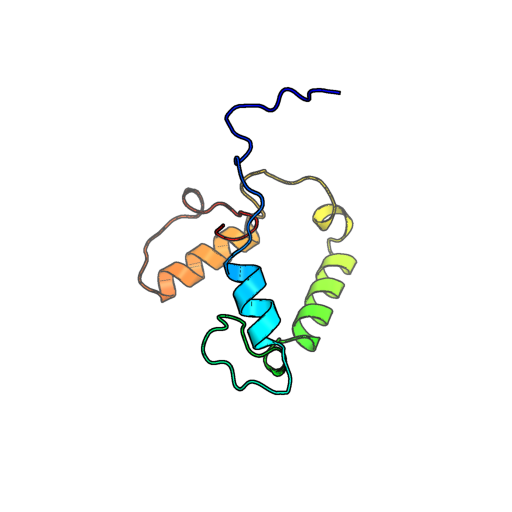 758 C C . GLN A 1 101 ? 8.950 8.262 -2.242 1.00 80.69 101 GLN A C 1
ATOM 760 O O . GLN A 1 101 ? 7.892 8.644 -1.693 1.00 80.69 101 GLN A O 1
#

pLDDT: mean 92.37, std 7.07, range [57.03, 98.69]

Sequence (101 aa):
MTYQYSQRVPESDEDPVGNILKVAGSPSVISFAGGLPAPELFPIAALKKVTNEVFDQSGRQALQYSAAIGHPGLRQQIVKRMGREGVDTQIENVMITTGSQ

Foldseek 3Di:
DDDDDDPPPDPDPDDPLVVLVVVCPDPVDPDPPDPDDDPVPDPVVVVVVVVVVCCVPPVVVVPDDDDQQDDQVVLVVVCVVCVVVVDHDDSVPHGDDPDDD

InterPro domains:
  IPR015421 Pyridoxal phosphate-dependent transferase, major domain [G3DSA:3.40.640.10] (64-101)
  IPR015422 Pyridoxal phosphate-dependent transferase, small domain [G3DSA:3.90.1150.10] (19-63)
  IPR015424 Pyridoxal phosphate-dependent transferase [SSF53383] (2-101)
  IPR050859 Class-I pyridoxal-phosphate-dependent aminotransferase-like [PTHR42790] (11-101)

Organism: NCBI:txid1423739